Protein AF-A0A841N468-F1 (afdb_monomer)

Organism: NCBI:txid297244

Mean predicted aligned error: 6.06 Å

Foldseek 3Di:
DPPPQCVPDDPDDDDLVVLVVVVVVDVVSVVCNVCPPPDDDDDCVVCCVPVVDDDDDPVVVVVVVVVVCVVVVVGD

Sequence (76 aa):
MENKKTANVPSRELPDWFIKLLAIFNPKLKAVKPYLGMVKRASSEKAVKMLGWKPRSAEEAILATANSLIQMNLVK

Solvent-accessible surface area (backbone atoms only — not comparable to full-atom values): 5014 Å² total; per-residue (Å²): 142,80,72,72,62,63,75,70,56,82,91,70,84,80,61,69,69,59,54,59,58,51,23,76,82,32,73,71,45,44,73,49,54,86,57,64,94,63,83,83,85,82,81,65,61,65,50,34,73,74,67,68,51,80,77,77,55,72,68,59,50,51,52,52,52,54,52,50,37,47,74,69,62,76,52,109

pLDDT: mean 89.14, std 11.36, range [41.22, 98.12]

Radius of gyration: 17.77 Å; Cα contacts (8 Å, |Δi|>4): 25; chains: 1; bounding box: 41×27×42 Å

Secondary structure (DSSP, 8-state):
--STTTTTS--SPPPHHHHHHHTTT-HHHHHHGGGTT-------HHHHHHH---PPPHHHHHHHHHHHHHHTTS--

Structure (mmCIF, N/CA/C/O backbone):
data_AF-A0A841N468-F1
#
_entry.id   AF-A0A841N468-F1
#
loop_
_atom_site.group_PDB
_atom_site.id
_atom_site.type_symbol
_atom_site.label_atom_id
_atom_site.label_alt_id
_atom_site.label_comp_id
_atom_site.label_asym_id
_atom_site.label_entity_id
_atom_site.label_seq_id
_atom_site.pdbx_PDB_ins_code
_atom_site.Cartn_x
_atom_site.Cartn_y
_atom_site.Cartn_z
_atom_site.occupancy
_atom_site.B_iso_or_equiv
_atom_site.auth_seq_id
_atom_site.auth_comp_id
_atom_site.auth_asym_id
_atom_site.auth_atom_id
_atom_site.p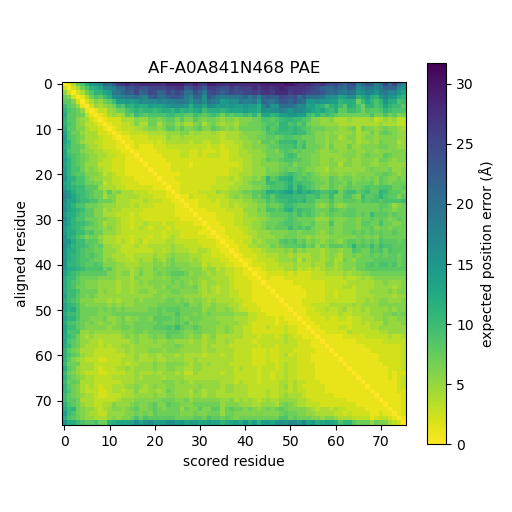dbx_PDB_model_num
ATOM 1 N N . MET A 1 1 ? -20.289 6.812 -18.488 1.00 41.22 1 MET A N 1
ATOM 2 C CA . MET A 1 1 ? -18.846 7.133 -18.622 1.00 41.22 1 MET A CA 1
ATOM 3 C C . MET A 1 1 ? -18.031 6.359 -17.577 1.00 41.22 1 MET A C 1
ATOM 5 O O . MET A 1 1 ? -17.328 6.961 -16.780 1.00 41.22 1 MET A O 1
ATOM 9 N N . GLU A 1 2 ? -18.131 5.027 -17.547 1.00 48.28 2 GLU A N 1
ATOM 10 C CA . GLU A 1 2 ? -17.702 4.240 -16.369 1.00 48.28 2 GLU A CA 1
ATOM 11 C C . GLU A 1 2 ? -16.474 3.344 -16.625 1.00 48.28 2 GLU A C 1
ATOM 13 O O . GLU A 1 2 ? -15.774 2.965 -15.697 1.00 48.28 2 GLU A O 1
ATOM 18 N N . ASN A 1 3 ? -16.117 3.099 -17.890 1.00 51.03 3 ASN A N 1
ATOM 19 C CA . ASN A 1 3 ? -15.115 2.090 -18.267 1.00 51.03 3 ASN A CA 1
ATOM 20 C C . ASN A 1 3 ? -13.680 2.610 -18.497 1.00 51.03 3 ASN A C 1
ATOM 22 O O . ASN A 1 3 ? -12.797 1.840 -18.859 1.00 51.03 3 ASN A O 1
ATOM 26 N N . LYS A 1 4 ? -13.414 3.916 -18.341 1.00 56.53 4 LYS A N 1
ATOM 27 C CA . LYS A 1 4 ? -12.107 4.493 -18.730 1.00 56.53 4 LYS A CA 1
ATOM 28 C C . LYS A 1 4 ? -11.026 4.382 -17.643 1.00 56.53 4 LYS A C 1
ATOM 30 O O . LYS A 1 4 ? -9.849 4.404 -17.978 1.00 56.53 4 LYS A O 1
ATOM 35 N N . LYS A 1 5 ? -11.411 4.241 -16.367 1.00 61.41 5 LYS A N 1
ATOM 36 C CA . LYS A 1 5 ? -10.475 4.251 -15.223 1.00 61.41 5 LYS A CA 1
ATOM 37 C C . LYS A 1 5 ? -9.744 2.920 -15.007 1.00 61.41 5 LYS A C 1
ATOM 39 O O . LYS A 1 5 ? -8.636 2.908 -14.492 1.00 61.41 5 LYS A O 1
ATOM 44 N N . THR A 1 6 ? -10.347 1.798 -15.394 1.00 68.94 6 THR A N 1
ATOM 45 C CA . THR A 1 6 ? -9.781 0.456 -15.169 1.00 68.94 6 THR A CA 1
ATOM 46 C C . THR A 1 6 ? -8.781 0.041 -16.248 1.00 68.94 6 THR A C 1
ATOM 48 O O . THR A 1 6 ? -7.884 -0.749 -15.973 1.00 68.94 6 THR A O 1
ATOM 51 N N . ALA A 1 7 ? -8.880 0.605 -17.455 1.00 76.38 7 ALA A N 1
ATOM 52 C CA . ALA A 1 7 ? -8.050 0.227 -18.601 1.00 76.38 7 ALA A CA 1
ATOM 53 C C . ALA A 1 7 ? -6.550 0.545 -18.433 1.00 76.38 7 ALA A C 1
ATOM 55 O O . ALA A 1 7 ? -5.718 -0.095 -19.069 1.00 76.38 7 ALA A O 1
ATOM 56 N N . ASN A 1 8 ? -6.200 1.511 -17.577 1.00 80.12 8 ASN A N 1
ATOM 57 C CA . ASN A 1 8 ? -4.810 1.917 -17.333 1.00 80.12 8 ASN A CA 1
ATOM 58 C C . ASN A 1 8 ? -4.135 1.140 -16.194 1.00 80.12 8 ASN A C 1
ATOM 60 O O . ASN A 1 8 ?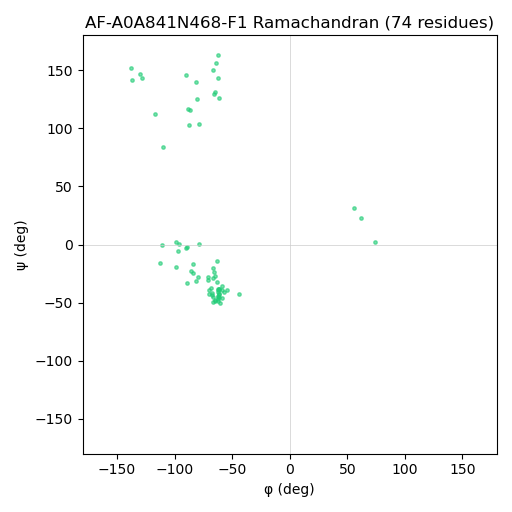 -2.961 1.380 -15.913 1.00 80.12 8 ASN A O 1
ATOM 64 N N . VAL A 1 9 ? -4.856 0.246 -15.512 1.00 86.31 9 VAL A N 1
ATOM 65 C CA . VAL A 1 9 ? -4.312 -0.513 -14.384 1.00 86.31 9 VAL A CA 1
ATOM 66 C C . VAL A 1 9 ? -3.655 -1.788 -14.918 1.00 86.31 9 VAL A C 1
ATOM 68 O O . VAL A 1 9 ? -4.352 -2.640 -15.474 1.00 86.31 9 VAL A O 1
ATOM 71 N N . PRO A 1 10 ? -2.329 -1.966 -14.760 1.00 87.94 10 PRO A N 1
ATOM 72 C CA . PRO A 1 10 ? -1.677 -3.207 -15.147 1.00 87.94 10 PRO A CA 1
ATOM 73 C C . PRO A 1 10 ? -2.250 -4.371 -14.335 1.00 87.94 10 PRO A C 1
ATOM 75 O O . PRO A 1 10 ? -2.247 -4.339 -13.108 1.00 87.94 10 PRO A O 1
ATOM 78 N N . SER A 1 11 ? -2.720 -5.412 -15.018 1.00 89.81 11 SER A N 1
ATOM 79 C CA . SER A 1 11 ? -3.292 -6.608 -14.385 1.00 89.81 11 SER A CA 1
ATOM 80 C C . SER A 1 11 ? -2.308 -7.778 -14.296 1.00 89.81 11 SER A C 1
ATOM 82 O O . SER A 1 11 ? -2.684 -8.879 -13.900 1.00 89.81 11 SER A O 1
ATOM 84 N N . ARG A 1 12 ? -1.062 -7.576 -14.738 1.00 90.19 12 ARG A N 1
ATOM 85 C CA . ARG A 1 12 ? -0.013 -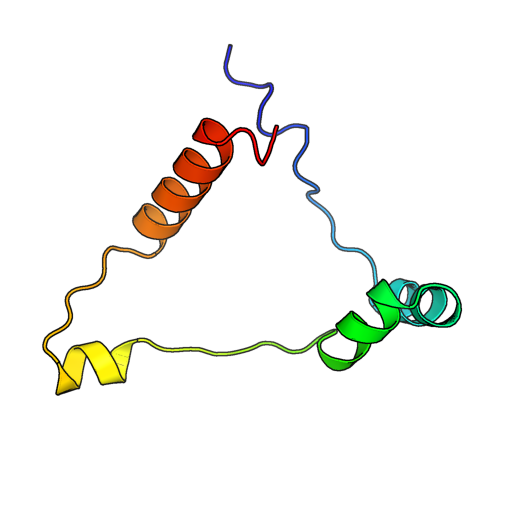8.597 -14.782 1.00 90.19 12 ARG A CA 1
ATOM 86 C C . ARG A 1 12 ? 1.244 -8.084 -14.107 1.00 90.19 12 ARG A C 1
ATOM 88 O O . ARG A 1 12 ? 1.609 -6.920 -14.260 1.00 90.19 12 ARG A O 1
ATOM 95 N N . GLU A 1 13 ? 1.918 -8.990 -13.418 1.00 89.81 13 GLU A N 1
ATOM 96 C CA . GLU A 1 13 ? 3.203 -8.729 -12.785 1.00 89.81 13 GLU A CA 1
ATOM 97 C C . GLU A 1 13 ? 4.352 -9.044 -13.750 1.00 89.81 13 GLU A C 1
ATOM 99 O O . GLU A 1 13 ? 4.269 -9.957 -14.576 1.00 89.81 13 GLU A O 1
ATOM 104 N N . LEU A 1 14 ? 5.436 -8.274 -13.650 1.00 90.19 14 LEU A N 1
ATOM 105 C CA . LEU A 1 14 ? 6.679 -8.582 -14.351 1.00 90.19 14 LEU A CA 1
ATOM 106 C C . LEU A 1 14 ? 7.467 -9.639 -13.565 1.00 90.19 14 LEU A C 1
ATOM 108 O O . LEU A 1 14 ? 7.563 -9.521 -12.345 1.00 90.19 14 LEU A O 1
ATOM 112 N N . PRO A 1 15 ? 8.099 -10.620 -14.231 1.00 91.06 15 PRO A N 1
ATOM 113 C CA . PRO A 1 15 ? 8.918 -11.613 -13.544 1.00 91.06 15 PRO A CA 1
ATOM 114 C C . PRO A 1 15 ? 10.121 -11.006 -12.810 1.00 91.06 15 PRO A C 1
ATOM 116 O O . PRO A 1 15 ? 10.821 -10.136 -13.335 1.00 91.06 15 PRO A O 1
ATOM 119 N N . ASP A 1 16 ? 10.450 -11.557 -11.642 1.00 91.56 16 ASP A N 1
ATOM 120 C CA . ASP A 1 16 ? 11.549 -11.068 -10.802 1.00 91.56 16 ASP A CA 1
ATOM 121 C C . ASP A 1 16 ? 12.910 -11.032 -11.510 1.00 91.56 16 ASP A C 1
ATOM 123 O O . ASP A 1 16 ? 13.698 -10.098 -11.339 1.00 91.56 16 ASP A O 1
ATOM 127 N N . TRP A 1 17 ? 13.218 -12.056 -12.311 1.00 92.06 17 TRP A N 1
ATOM 128 C CA . TRP A 1 17 ? 14.492 -12.142 -13.031 1.00 92.06 17 TRP A CA 1
ATOM 129 C C . TRP A 1 17 ? 14.658 -10.998 -14.041 1.00 92.06 17 TRP A C 1
ATOM 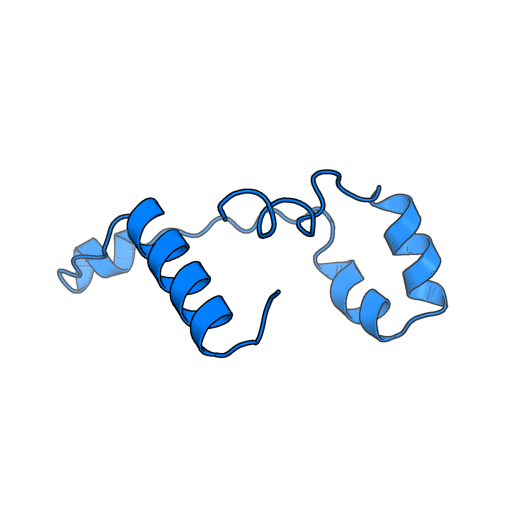131 O O . TRP A 1 17 ? 15.769 -10.503 -14.233 1.00 92.06 17 TRP A O 1
ATOM 141 N N . PHE A 1 18 ? 13.552 -10.524 -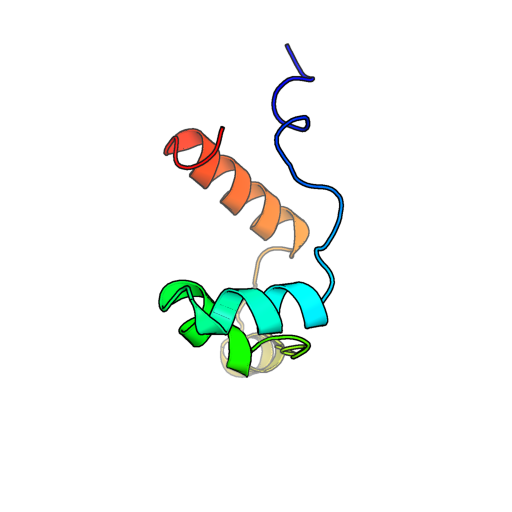14.619 1.00 92.94 18 PHE A N 1
ATOM 142 C CA . PHE A 1 18 ? 13.550 -9.416 -15.566 1.00 92.94 18 PHE A CA 1
ATOM 143 C C . PHE A 1 18 ? 13.874 -8.093 -14.862 1.00 92.94 18 PHE A C 1
ATOM 145 O O . PHE A 1 18 ? 14.729 -7.332 -15.319 1.00 92.94 18 PHE A O 1
ATOM 152 N N . ILE A 1 19 ? 13.291 -7.859 -13.681 1.00 92.81 19 ILE A N 1
ATOM 153 C CA . ILE A 1 19 ? 13.616 -6.691 -12.847 1.00 92.81 19 ILE A CA 1
ATOM 154 C C . ILE A 1 19 ? 15.085 -6.720 -12.405 1.00 92.81 19 ILE A C 1
ATOM 156 O O . ILE A 1 19 ? 15.761 -5.688 -12.440 1.00 92.81 19 ILE A O 1
ATOM 160 N N . LYS A 1 20 ? 15.614 -7.897 -12.040 1.00 90.75 20 LYS A N 1
ATOM 161 C CA . LYS A 1 20 ? 17.030 -8.061 -11.664 1.00 90.75 20 LYS A CA 1
ATOM 162 C C . LYS A 1 20 ? 17.982 -7.700 -12.808 1.00 90.75 20 LYS A C 1
ATOM 164 O O . LYS A 1 20 ? 19.012 -7.087 -12.529 1.00 90.75 20 LYS A O 1
ATOM 169 N N . LEU A 1 21 ? 17.636 -8.037 -14.054 1.00 94.31 21 LEU A N 1
ATOM 170 C CA . LEU A 1 21 ? 18.412 -7.672 -15.243 1.00 94.31 21 LEU A CA 1
ATOM 171 C C . LEU A 1 21 ? 18.401 -6.152 -15.473 1.00 94.31 21 LEU A C 1
ATOM 173 O O . LEU A 1 21 ? 19.456 -5.534 -15.608 1.00 94.31 21 LEU A O 1
ATOM 177 N N . LEU A 1 22 ? 17.221 -5.525 -15.446 1.00 94.31 22 LEU A N 1
ATOM 178 C CA . LEU A 1 22 ? 17.083 -4.081 -15.676 1.00 94.31 22 LEU A CA 1
ATOM 179 C C . LEU A 1 22 ? 17.730 -3.226 -14.573 1.00 94.31 22 LEU A C 1
ATOM 181 O O . LEU A 1 22 ? 18.209 -2.122 -14.840 1.00 94.31 22 LEU A O 1
ATOM 185 N N . ALA A 1 23 ? 17.794 -3.735 -13.340 1.00 93.44 23 ALA A N 1
ATOM 186 C CA . ALA A 1 23 ? 18.440 -3.062 -12.213 1.00 93.44 23 ALA A CA 1
ATOM 187 C C . ALA A 1 23 ? 19.958 -2.852 -12.386 1.00 93.44 23 ALA A C 1
ATOM 189 O O . ALA A 1 23 ? 20.542 -2.064 -11.642 1.00 93.44 23 ALA A O 1
ATOM 190 N N . ILE A 1 24 ? 20.599 -3.528 -13.348 1.00 93.81 24 ILE A N 1
ATOM 191 C CA . ILE A 1 24 ? 22.014 -3.312 -13.694 1.00 93.81 24 ILE A CA 1
ATOM 192 C C . ILE A 1 24 ? 22.196 -1.953 -14.383 1.00 93.81 24 ILE A C 1
ATOM 194 O O . ILE A 1 24 ? 23.153 -1.240 -14.092 1.00 93.81 24 ILE A O 1
ATOM 198 N N . PHE A 1 25 ? 21.253 -1.577 -15.248 1.00 94.81 25 PHE A N 1
ATOM 199 C CA . PHE A 1 25 ? 21.338 -0.374 -16.079 1.00 94.81 25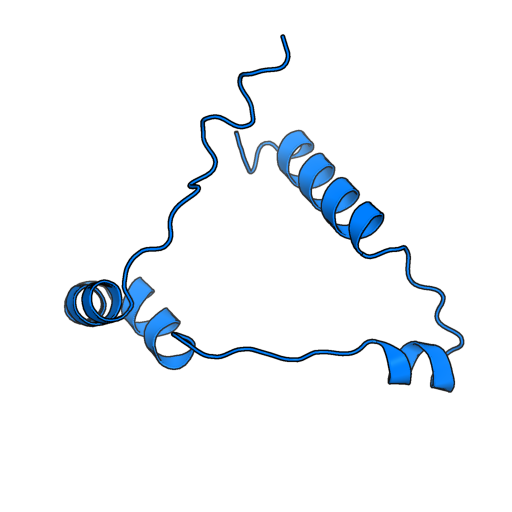 PHE A CA 1
ATOM 200 C C . PHE A 1 25 ? 20.549 0.809 -15.508 1.00 94.81 25 PHE A C 1
ATOM 202 O O . PHE A 1 25 ? 20.803 1.954 -15.872 1.00 94.81 25 PHE A O 1
ATOM 209 N N . ASN A 1 26 ? 19.595 0.555 -14.603 1.00 93.19 26 ASN A N 1
ATOM 210 C CA . ASN A 1 26 ? 18.726 1.585 -14.042 1.00 93.19 26 ASN A CA 1
ATOM 211 C C . ASN A 1 26 ? 18.919 1.745 -12.517 1.00 93.19 26 ASN A C 1
ATOM 213 O O . ASN A 1 26 ? 18.500 0.869 -11.748 1.00 93.19 26 ASN A O 1
ATOM 217 N N . PRO A 1 27 ? 19.456 2.887 -12.041 1.00 89.94 27 PRO A N 1
ATOM 218 C CA . PRO A 1 27 ? 19.692 3.121 -10.616 1.00 89.94 27 PRO A CA 1
ATOM 219 C C . PRO A 1 27 ? 18.403 3.172 -9.782 1.00 89.94 27 PRO A C 1
ATOM 221 O O . PRO A 1 27 ? 18.427 2.799 -8.610 1.00 89.94 27 PRO A O 1
ATOM 224 N N . LYS A 1 28 ? 17.257 3.552 -10.369 1.00 90.88 28 LYS A N 1
ATOM 225 C CA . LYS A 1 28 ? 15.961 3.525 -9.668 1.00 90.88 28 LYS A CA 1
ATOM 226 C C . LYS A 1 28 ? 15.523 2.090 -9.377 1.00 90.88 28 LYS A C 1
ATOM 228 O O . LYS A 1 28 ? 15.086 1.792 -8.271 1.00 90.88 28 LYS A O 1
ATOM 233 N N . LEU A 1 29 ? 15.702 1.182 -10.337 1.00 90.62 29 LEU A N 1
ATOM 234 C CA . LEU A 1 29 ? 15.389 -0.239 -10.146 1.00 90.62 29 LEU A CA 1
ATOM 235 C C . LEU A 1 29 ? 16.382 -0.920 -9.195 1.00 90.62 29 LEU A C 1
ATOM 237 O O . LEU A 1 29 ? 15.996 -1.807 -8.434 1.00 90.62 29 LEU A O 1
ATOM 241 N N . LYS A 1 30 ? 17.638 -0.459 -9.160 1.00 91.38 30 LYS A N 1
ATOM 242 C CA . LYS A 1 30 ? 18.633 -0.915 -8.180 1.00 91.38 30 LYS A CA 1
ATOM 243 C C . LYS A 1 30 ? 18.187 -0.667 -6.735 1.00 91.38 30 LYS A C 1
ATOM 245 O O . LYS A 1 30 ? 18.434 -1.522 -5.890 1.00 91.38 30 LYS A O 1
ATOM 250 N N . ALA A 1 31 ? 17.492 0.441 -6.463 1.00 91.94 31 ALA A N 1
ATOM 251 C CA . ALA A 1 31 ? 16.934 0.734 -5.139 1.00 91.94 31 ALA A CA 1
ATOM 252 C C . ALA A 1 31 ? 15.745 -0.172 -4.764 1.00 91.94 31 ALA A C 1
ATOM 254 O O . ALA A 1 31 ? 15.527 -0.443 -3.587 1.00 91.94 31 ALA A O 1
ATOM 255 N N . VAL A 1 32 ? 14.994 -0.670 -5.752 1.00 89.50 32 VAL A N 1
ATOM 256 C CA . VAL A 1 32 ? 13.852 -1.578 -5.534 1.00 89.50 32 VAL A CA 1
ATOM 257 C C . VAL A 1 32 ? 14.307 -3.029 -5.343 1.00 89.50 32 VAL A C 1
ATOM 259 O O . VAL A 1 32 ? 13.686 -3.772 -4.585 1.00 89.50 32 VAL A O 1
ATOM 262 N N . LYS A 1 33 ? 15.419 -3.430 -5.977 1.00 88.62 33 LYS A N 1
ATOM 263 C CA . LYS A 1 33 ? 15.967 -4.799 -5.962 1.00 88.62 33 LYS A CA 1
ATOM 264 C C . LYS A 1 33 ? 15.988 -5.490 -4.580 1.00 88.62 33 LYS A C 1
ATOM 266 O O . LYS A 1 33 ? 15.628 -6.664 -4.548 1.00 88.62 33 LYS A O 1
ATOM 271 N N . PRO A 1 34 ? 16.370 -4.844 -3.456 1.00 89.50 34 PRO A N 1
ATOM 272 C CA . PRO A 1 34 ? 16.398 -5.498 -2.140 1.00 89.50 34 PRO A CA 1
ATOM 273 C C . PRO A 1 34 ? 15.018 -5.898 -1.603 1.00 89.50 34 PRO A C 1
ATOM 275 O O . PRO A 1 34 ? 14.927 -6.737 -0.713 1.00 89.50 34 PRO A O 1
ATOM 278 N N . TYR A 1 35 ? 13.950 -5.287 -2.117 1.00 90.06 35 TYR A N 1
ATOM 279 C CA . TYR A 1 35 ? 12.577 -5.536 -1.680 1.00 90.06 35 TYR A CA 1
ATOM 280 C C . TYR A 1 35 ? 11.837 -6.540 -2.575 1.00 90.06 35 TYR A C 1
ATOM 282 O O . TYR A 1 35 ? 10.708 -6.911 -2.263 1.00 90.06 35 TYR A O 1
ATOM 290 N N . LEU A 1 36 ? 12.449 -6.979 -3.678 1.00 91.00 36 LEU A N 1
ATOM 291 C CA . LEU A 1 36 ? 11.823 -7.882 -4.640 1.00 91.00 36 LEU A CA 1
ATOM 292 C C . LEU A 1 36 ? 11.559 -9.260 -4.007 1.00 91.00 36 LEU A C 1
ATOM 294 O O . LEU A 1 36 ? 12.452 -9.837 -3.388 1.00 91.00 36 LEU A O 1
ATOM 298 N N . GLY A 1 37 ? 10.329 -9.764 -4.138 1.00 85.88 37 GLY A N 1
ATOM 299 C CA . GLY A 1 37 ? 9.884 -11.025 -3.527 1.00 85.88 37 GLY A CA 1
ATOM 300 C C . GLY A 1 37 ? 9.646 -10.970 -2.008 1.00 85.88 37 GLY A C 1
ATOM 301 O O . GLY A 1 37 ? 9.298 -11.984 -1.404 1.00 85.88 37 GLY A O 1
ATOM 302 N N . MET A 1 38 ? 9.813 -9.809 -1.361 1.00 90.31 38 MET A N 1
ATOM 303 C CA . MET A 1 38 ? 9.622 -9.672 0.085 1.00 90.31 38 MET A CA 1
ATOM 304 C C . MET A 1 38 ? 8.156 -9.387 0.435 1.00 90.31 38 MET A C 1
ATOM 306 O O . MET A 1 38 ? 7.637 -8.305 0.160 1.00 90.31 38 MET A O 1
ATOM 310 N N . VAL A 1 39 ? 7.507 -10.313 1.145 1.00 91.25 39 VAL A N 1
ATOM 311 C CA . VAL A 1 39 ? 6.161 -10.098 1.698 1.00 91.25 39 VAL A CA 1
ATOM 312 C C . VAL A 1 39 ? 6.266 -9.448 3.077 1.00 91.25 39 VAL A C 1
ATOM 314 O O . VAL A 1 39 ? 6.552 -10.109 4.078 1.00 91.25 39 VAL A O 1
ATOM 317 N N . LYS A 1 40 ? 6.016 -8.138 3.148 1.00 89.00 40 LYS A N 1
ATOM 318 C CA . LYS A 1 40 ? 5.969 -7.405 4.420 1.00 89.00 40 LYS A CA 1
ATOM 319 C C . LYS A 1 40 ? 4.626 -7.641 5.106 1.00 89.00 40 LYS A C 1
ATOM 321 O O . LYS A 1 40 ? 3.615 -7.062 4.722 1.00 89.00 40 LYS A O 1
ATOM 326 N N . ARG A 1 41 ? 4.621 -8.483 6.138 1.00 92.56 41 ARG A N 1
ATOM 327 C CA . ARG A 1 41 ? 3.450 -8.675 7.002 1.00 92.56 41 ARG A CA 1
ATOM 328 C C . ARG A 1 41 ? 3.388 -7.543 8.025 1.00 92.56 41 ARG A C 1
ATOM 330 O O . ARG A 1 41 ? 4.354 -7.318 8.749 1.00 92.56 41 ARG A O 1
ATOM 337 N N . ALA A 1 42 ? 2.261 -6.846 8.082 1.00 90.00 42 ALA A N 1
ATOM 338 C CA . ALA A 1 42 ? 1.999 -5.788 9.052 1.00 90.00 42 ALA A CA 1
ATOM 339 C C . ALA A 1 42 ? 0.642 -6.028 9.727 1.00 90.00 42 ALA A C 1
ATOM 341 O O . ALA A 1 42 ? -0.275 -6.547 9.095 1.00 90.00 42 ALA A O 1
ATOM 342 N N . SER A 1 43 ? 0.523 -5.648 11.001 1.00 92.12 43 SER A N 1
ATOM 343 C CA . SER A 1 43 ? -0.722 -5.727 11.772 1.00 92.12 43 SER A CA 1
ATOM 344 C C . SER A 1 43 ? -0.930 -4.452 12.591 1.00 92.12 43 SER A C 1
ATOM 346 O O . SER A 1 43 ? 0.019 -3.890 13.142 1.00 92.12 43 SER A O 1
ATOM 348 N N . SER A 1 44 ? -2.182 -4.000 12.669 1.00 92.94 44 SER A N 1
ATOM 349 C CA . SER A 1 44 ? -2.622 -2.852 13.472 1.00 92.94 44 SER A CA 1
ATOM 350 C C . SER A 1 44 ? -3.028 -3.231 14.902 1.00 92.94 44 SER A C 1
ATOM 352 O O . SER A 1 44 ? -3.330 -2.348 15.706 1.00 92.94 44 SER A O 1
ATOM 354 N N . GLU A 1 45 ? -2.994 -4.520 15.258 1.00 95.06 45 GLU A N 1
ATOM 355 C CA . GLU A 1 45 ? -3.507 -5.048 16.531 1.00 95.06 45 GLU A CA 1
ATOM 356 C C . GLU A 1 45 ? -2.929 -4.359 17.766 1.00 95.06 45 GLU A C 1
ATOM 358 O O . GLU A 1 45 ? -3.652 -4.104 18.728 1.00 95.06 45 GLU A O 1
ATOM 363 N N . LYS A 1 46 ? -1.631 -4.033 17.757 1.00 96.25 46 LYS A N 1
ATOM 364 C CA . LYS A 1 46 ? -0.982 -3.369 18.894 1.00 96.25 46 LYS A CA 1
ATOM 365 C C . LYS A 1 46 ? -1.613 -2.005 19.176 1.00 96.25 46 LYS A C 1
ATOM 367 O O . LYS A 1 46 ? -1.891 -1.692 20.329 1.00 96.25 46 LYS A O 1
ATOM 372 N N . ALA A 1 47 ? -1.857 -1.214 18.133 1.00 96.31 47 ALA A N 1
ATOM 373 C CA . ALA A 1 47 ? -2.457 0.110 18.264 1.00 96.31 47 ALA A CA 1
ATOM 374 C C . ALA A 1 47 ? -3.925 0.017 18.702 1.00 96.31 47 ALA A C 1
ATOM 376 O O . ALA A 1 47 ? -4.358 0.794 19.548 1.00 96.31 47 ALA A O 1
ATOM 377 N N . VAL A 1 48 ? -4.664 -0.979 18.207 1.00 96.81 48 VAL A N 1
ATOM 378 C CA . VAL A 1 48 ? -6.031 -1.254 18.674 1.00 96.81 48 VAL A CA 1
ATOM 379 C C . VAL A 1 48 ? -6.035 -1.588 20.170 1.00 96.81 48 VAL A C 1
ATOM 381 O O . VAL A 1 48 ? -6.766 -0.963 20.933 1.00 96.81 48 VAL A O 1
ATOM 384 N N . LYS A 1 49 ? -5.178 -2.521 20.611 1.00 97.69 49 LYS A N 1
ATOM 385 C CA . LYS A 1 49 ? -5.124 -2.986 22.009 1.00 97.69 49 LYS A CA 1
ATOM 386 C C . LYS A 1 49 ? -4.632 -1.917 22.982 1.00 9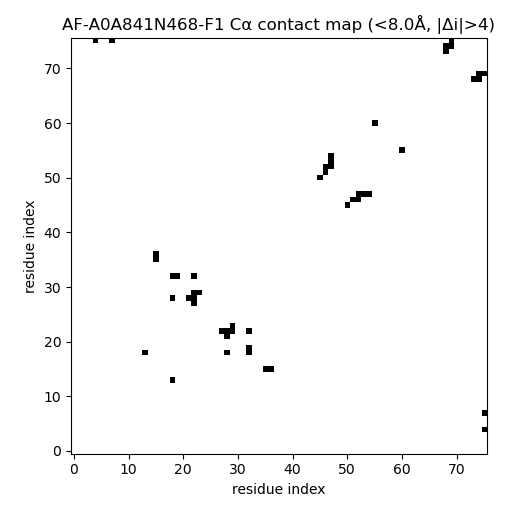7.69 49 LYS A C 1
ATOM 388 O O . LYS A 1 49 ? -5.176 -1.798 24.070 1.00 97.69 49 LYS A O 1
ATOM 393 N N . MET A 1 50 ? -3.589 -1.173 22.614 1.00 98.12 50 MET A N 1
ATOM 394 C CA . MET A 1 50 ? -2.932 -0.238 23.535 1.00 98.12 50 MET A CA 1
ATOM 395 C C . MET A 1 50 ? -3.550 1.156 23.520 1.00 98.12 50 MET A C 1
ATOM 397 O O . MET A 1 50 ? -3.549 1.825 24.546 1.00 98.12 50 MET A O 1
ATOM 401 N N . LEU A 1 51 ? -4.045 1.610 22.367 1.00 97.38 51 LEU A N 1
ATOM 402 C CA . LEU A 1 51 ? -4.507 2.989 22.186 1.00 97.38 51 LEU A CA 1
ATOM 403 C C . LEU A 1 51 ? -6.027 3.083 22.015 1.00 97.38 51 LEU A C 1
ATOM 405 O O . LEU A 1 51 ? -6.547 4.175 21.807 1.00 97.38 51 LEU A O 1
ATOM 409 N N . GLY A 1 52 ? -6.742 1.952 22.034 1.00 96.62 52 GLY A N 1
ATOM 410 C CA . GLY A 1 52 ? -8.174 1.916 21.731 1.00 96.62 52 GLY A CA 1
ATOM 411 C C . GLY A 1 52 ? -8.488 2.380 20.307 1.00 96.62 52 GLY A C 1
ATOM 412 O O . GLY A 1 52 ? -9.594 2.850 20.036 1.00 96.62 52 GLY A O 1
ATOM 413 N N . TRP A 1 53 ? -7.506 2.303 19.401 1.00 97.00 53 TRP A N 1
ATOM 414 C CA . TRP A 1 53 ? -7.653 2.812 18.045 1.00 97.00 53 TRP A CA 1
ATOM 415 C C . TRP A 1 53 ? -8.727 2.028 17.287 1.00 97.00 53 TRP A C 1
ATOM 417 O O . TRP A 1 53 ? -8.711 0.798 17.269 1.00 97.00 53 TRP A O 1
ATOM 427 N N . LYS A 1 54 ? -9.644 2.749 16.634 1.00 95.69 54 LYS A N 1
ATOM 428 C CA . LYS A 1 54 ? -10.711 2.190 15.793 1.00 95.69 54 LYS A CA 1
ATOM 429 C C . LYS A 1 54 ? -10.429 2.524 14.324 1.00 95.69 54 LYS A C 1
ATOM 431 O O . LYS A 1 54 ? -10.901 3.555 13.841 1.00 95.69 54 LYS A O 1
ATOM 436 N N . PRO A 1 55 ? -9.598 1.731 13.625 1.00 94.00 55 PRO A N 1
ATOM 437 C CA . PRO A 1 55 ? -9.332 1.964 12.214 1.00 94.00 55 PRO A CA 1
ATOM 438 C C . PRO A 1 55 ? -10.593 1.717 11.377 1.00 94.00 55 PRO A C 1
ATOM 440 O O . PRO A 1 55 ? -11.421 0.872 11.714 1.00 94.00 55 PRO A O 1
ATOM 443 N N . ARG A 1 56 ? -10.705 2.440 1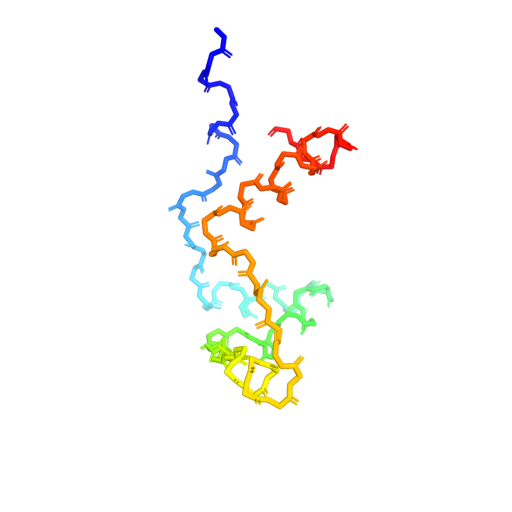0.258 1.00 93.94 56 ARG A N 1
ATOM 444 C CA . ARG A 1 56 ? -11.662 2.116 9.189 1.00 93.94 56 ARG A CA 1
ATOM 445 C C . ARG A 1 56 ? -11.348 0.742 8.589 1.00 93.94 56 ARG A C 1
ATOM 447 O O . ARG A 1 56 ? -10.226 0.246 8.748 1.00 93.94 56 ARG A O 1
ATOM 454 N N . SER A 1 57 ? -12.302 0.152 7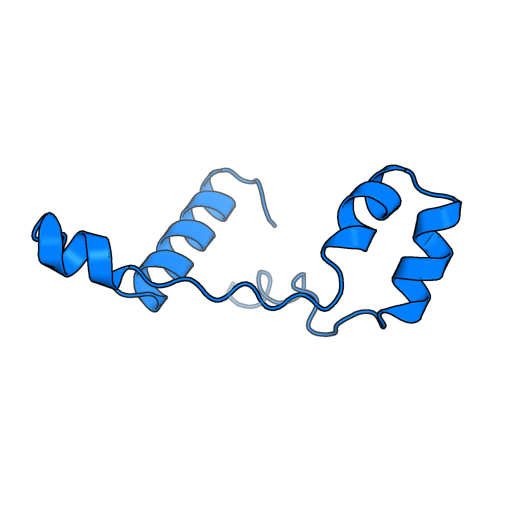.871 1.00 94.38 57 SER A N 1
ATOM 455 C CA . SER A 1 57 ? -12.051 -1.127 7.202 1.00 94.38 57 SER A CA 1
ATOM 456 C C . SER A 1 57 ? -10.972 -0.985 6.118 1.00 94.38 57 SER A C 1
ATOM 458 O O . SER A 1 57 ? -10.725 0.106 5.595 1.00 94.38 57 SER A O 1
ATOM 460 N N . ALA A 1 58 ? -10.303 -2.091 5.776 1.00 92.56 58 ALA A N 1
ATOM 461 C CA . ALA A 1 58 ? -9.285 -2.085 4.725 1.00 92.56 58 ALA A CA 1
ATOM 462 C C . ALA A 1 58 ? -9.868 -1.626 3.378 1.00 92.56 58 ALA A C 1
ATOM 464 O O . ALA A 1 58 ? -9.238 -0.854 2.659 1.00 92.56 58 ALA A O 1
ATOM 465 N N . GLU A 1 59 ? -11.092 -2.050 3.076 1.00 95.31 59 GLU A N 1
ATOM 466 C CA . GLU A 1 59 ? -11.804 -1.702 1.850 1.00 95.31 59 GLU A CA 1
ATOM 467 C C . GLU A 1 59 ? -12.103 -0.199 1.775 1.00 95.31 59 GLU A C 1
ATOM 469 O O . GLU A 1 59 ? -11.733 0.466 0.806 1.00 95.31 59 GLU A O 1
ATOM 474 N N . GLU A 1 60 ? -12.647 0.378 2.848 1.00 96.75 60 GLU A N 1
ATOM 475 C CA . GLU A 1 60 ? -12.884 1.823 2.939 1.00 96.75 60 GLU A CA 1
ATOM 476 C C . GLU A 1 60 ? -11.586 2.631 2.863 1.00 96.75 60 GLU A C 1
ATOM 478 O O . GLU A 1 60 ? -11.549 3.698 2.248 1.00 96.75 60 GLU A O 1
ATOM 483 N N . ALA A 1 61 ? -10.507 2.144 3.484 1.00 95.50 61 ALA A N 1
ATOM 484 C CA . ALA A 1 61 ? -9.205 2.796 3.411 1.00 95.50 61 ALA A CA 1
ATOM 485 C C . ALA A 1 61 ? -8.682 2.848 1.974 1.00 95.50 61 ALA A C 1
ATOM 487 O O . ALA A 1 61 ? -8.295 3.922 1.512 1.00 95.50 61 ALA A O 1
ATOM 488 N N . ILE A 1 62 ? -8.720 1.718 1.264 1.00 95.12 62 ILE A N 1
ATOM 489 C CA . ILE A 1 62 ? -8.257 1.612 -0.123 1.00 95.12 62 ILE A CA 1
ATOM 490 C C . ILE A 1 62 ? -9.086 2.522 -1.034 1.00 95.12 62 ILE A C 1
ATOM 492 O O . ILE A 1 62 ? -8.514 3.297 -1.804 1.00 95.12 62 ILE A O 1
ATOM 496 N N . LEU A 1 63 ? -10.416 2.492 -0.909 1.00 96.06 63 LEU A N 1
ATOM 497 C CA . LEU A 1 63 ? -11.310 3.337 -1.704 1.00 96.06 63 LEU A CA 1
ATOM 498 C C . LEU A 1 63 ? -11.078 4.827 -1.435 1.00 96.06 63 LEU A C 1
ATOM 500 O O . LEU A 1 63 ? -10.981 5.616 -2.375 1.00 96.06 63 LEU A O 1
ATOM 504 N N . ALA A 1 64 ? -10.932 5.223 -0.168 1.00 96.50 64 ALA A N 1
ATOM 505 C CA . ALA A 1 64 ? -10.651 6.610 0.192 1.00 96.50 64 ALA A CA 1
ATOM 506 C C . ALA A 1 64 ? -9.317 7.097 -0.399 1.00 96.50 64 ALA A C 1
ATOM 508 O O . ALA A 1 64 ? -9.249 8.209 -0.928 1.00 96.50 64 ALA A O 1
ATOM 509 N N . THR A 1 65 ? -8.269 6.267 -0.357 1.00 95.06 65 THR A N 1
ATOM 510 C CA . THR A 1 65 ? -6.972 6.594 -0.962 1.00 95.06 65 THR A CA 1
ATOM 511 C C . THR A 1 65 ? -7.077 6.713 -2.479 1.00 95.06 65 THR A C 1
ATOM 513 O O . THR A 1 65 ? -6.613 7.709 -3.032 1.00 95.06 65 THR A O 1
ATOM 516 N N . ALA A 1 66 ? -7.717 5.753 -3.154 1.00 92.94 66 ALA A N 1
ATOM 517 C CA . ALA A 1 66 ? -7.896 5.793 -4.604 1.00 92.94 66 ALA A CA 1
ATOM 518 C C . ALA A 1 66 ? -8.657 7.055 -5.043 1.00 92.94 66 ALA A C 1
ATOM 520 O O . ALA A 1 66 ? -8.216 7.764 -5.948 1.00 92.94 66 ALA A O 1
ATOM 521 N N . ASN A 1 67 ? -9.750 7.385 -4.349 1.00 94.31 67 ASN A N 1
ATOM 522 C CA . ASN A 1 67 ? -10.533 8.588 -4.622 1.00 94.31 67 ASN A CA 1
ATOM 523 C C . ASN A 1 67 ? -9.708 9.868 -4.431 1.00 94.31 67 ASN A C 1
ATOM 525 O O . ASN A 1 67 ? -9.760 10.749 -5.286 1.00 94.31 67 ASN A O 1
ATOM 529 N N . SER A 1 68 ? -8.902 9.945 -3.368 1.00 96.38 68 SER A N 1
ATOM 530 C CA . SER A 1 68 ? -8.013 11.086 -3.112 1.00 96.38 68 SER A CA 1
ATOM 531 C C . SER A 1 68 ? -6.960 11.260 -4.215 1.00 96.38 68 SER A C 1
ATOM 533 O O . SER A 1 68 ? -6.787 12.358 -4.742 1.00 96.38 68 SER A O 1
ATOM 535 N N . LEU A 1 69 ? -6.314 10.170 -4.651 1.00 94.94 69 LEU A N 1
ATOM 536 C CA . LEU A 1 69 ? -5.320 10.212 -5.732 1.00 94.94 69 LEU A CA 1
ATOM 537 C C . LEU A 1 69 ? -5.923 10.687 -7.062 1.00 94.94 69 LEU A C 1
ATOM 539 O O . LEU A 1 69 ? -5.283 11.454 -7.784 1.00 94.94 69 LEU A O 1
ATOM 543 N N . ILE A 1 70 ? -7.151 10.256 -7.373 1.00 92.06 70 ILE A N 1
ATOM 544 C CA . ILE A 1 70 ? -7.886 10.698 -8.567 1.00 92.06 70 ILE A CA 1
ATOM 545 C C . ILE A 1 70 ? -8.233 12.187 -8.458 1.00 92.06 70 ILE A C 1
ATOM 547 O O . ILE A 1 70 ? -8.026 12.932 -9.412 1.00 92.06 70 ILE A O 1
ATOM 551 N N . GLN A 1 71 ? -8.732 12.637 -7.304 1.00 95.00 71 GLN A N 1
ATOM 552 C CA . GLN A 1 71 ? -9.071 14.047 -7.069 1.00 95.00 71 GLN A CA 1
ATOM 553 C C . GLN A 1 71 ? -7.850 14.964 -7.190 1.00 95.00 71 GLN A C 1
ATOM 555 O O . GLN A 1 71 ? -7.952 16.050 -7.753 1.00 95.00 71 GLN A O 1
ATOM 560 N N . MET A 1 72 ? -6.690 14.510 -6.711 1.00 96.19 72 MET A N 1
ATOM 561 C CA . MET A 1 72 ? -5.416 15.225 -6.837 1.00 96.19 72 MET A CA 1
ATOM 562 C C . MET A 1 72 ? -4.773 15.084 -8.225 1.00 96.19 72 MET A C 1
ATOM 564 O O . MET A 1 72 ? -3.698 15.634 -8.455 1.00 96.19 72 MET A O 1
ATOM 568 N N . ASN A 1 73 ? -5.409 14.356 -9.152 1.00 92.00 73 ASN A N 1
ATOM 569 C CA . ASN A 1 73 ? -4.923 14.111 -10.511 1.00 92.00 73 ASN A CA 1
ATOM 570 C C . ASN A 1 73 ? -3.512 13.478 -10.550 1.00 92.00 73 ASN A C 1
ATOM 572 O O . ASN A 1 73 ? -2.733 13.716 -11.474 1.00 92.00 73 ASN A O 1
ATOM 576 N N . LEU A 1 74 ? -3.180 12.674 -9.530 1.00 92.31 74 LEU A N 1
ATOM 577 C CA . LEU A 1 74 ? -1.911 11.939 -9.422 1.00 92.31 74 LEU A CA 1
ATOM 578 C C . LEU A 1 74 ? -1.944 10.611 -10.192 1.00 92.31 74 LEU A C 1
ATOM 580 O O . LEU A 1 74 ? -0.899 10.024 -10.468 1.00 92.31 74 LEU A O 1
ATOM 584 N N . VAL A 1 75 ? -3.144 10.144 -10.539 1.00 86.69 75 VAL A N 1
ATOM 585 C CA . VAL A 1 75 ? -3.417 8.934 -11.323 1.00 86.69 75 VAL A CA 1
ATOM 586 C C . VAL A 1 75 ? -4.540 9.224 -12.328 1.00 86.69 75 VAL A C 1
ATOM 588 O O . VAL A 1 75 ? -5.369 10.099 -12.074 1.00 86.69 75 VAL A O 1
ATOM 591 N N . LYS A 1 76 ? -4.556 8.524 -13.470 1.00 69.12 76 LYS A N 1
ATOM 592 C CA . LYS A 1 76 ? -5.498 8.750 -14.584 1.00 69.12 76 LYS A CA 1
ATOM 593 C C . LYS A 1 76 ? -6.286 7.503 -14.960 1.00 69.12 76 LYS A C 1
ATOM 595 O O . LYS A 1 76 ? -5.647 6.445 -15.154 1.00 69.12 76 LYS A O 1
#